Protein AF-A0A1Q3CVY0-F1 (afdb_monomer)

Sequence (142 aa):
MIKQQYHYKISYKKAWLEKQLAKADLYVDWDASYRLLPKWMAAFYVSHLASNFNTTFKNKELKTMVYSMAIATQQIQFDKLWEKIKGVEEVHVAEWLNNISHDRWTLLDDQRRRWEHMTKNMVEIFNSVLKGARGLPITALV

Foldseek 3Di:
DCCVPVVDDDDPVRVVVVVVVVVCVVPPPPVVVLVCVVVVVLVVLLVVVLVVCVVVPVDPVVSVLLSQLQADQDPVSNVVSLVVVVPDPPVCPNVVVVVQPPCSRHPNPVPCVVVVVVVVVVVVVVVVVVVVVPPDDPVVVD

pLDDT: mean 72.69, std 10.72, range [45.62, 89.0]

Secondary structure (DSSP, 8-state):
-HHHHSS----HHHHHHHHHHHHHHHH--HHHHHHHHHHHHHHHHHHHHHHHHHHH---HHHHHHHHHHHT--SHHHHHHHHHHHHTSS-THHHHHHHHS-GGGT-STT-TTHHHHHHHHHHHHHHHHHHHHHTTS-GGGG-

Solvent-accessible surface area (backbone atoms only — not comparable to full-atom values): 8307 Å² total; per-residue (Å²): 107,65,48,77,75,68,75,44,83,79,51,70,69,57,59,52,50,53,52,53,52,52,49,36,69,77,65,42,56,61,67,60,53,60,69,44,46,63,59,52,50,51,49,55,53,46,51,50,52,50,50,58,40,55,75,78,42,91,49,72,68,60,48,51,51,53,48,54,36,30,68,26,80,44,6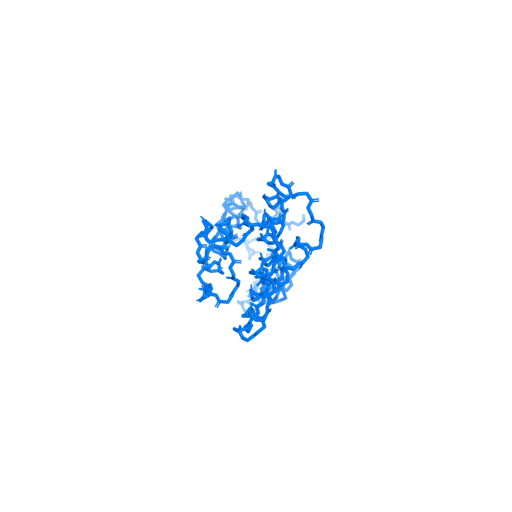9,73,62,29,52,58,48,48,54,53,52,67,70,42,86,62,76,57,56,58,56,52,53,67,71,42,56,66,68,75,57,29,61,61,67,31,86,60,50,66,56,54,54,50,53,47,53,50,52,49,52,53,49,53,56,48,58,68,52,71,79,57,62,81,81,75,79,114

Radius of gyration: 23.62 Å; Cα contacts (8 Å, |Δi|>4): 62; chains: 1; bounding box: 50×25×67 Å

Structure (mmCIF, N/CA/C/O backbone):
data_AF-A0A1Q3CVY0-F1
#
_entry.id   AF-A0A1Q3CVY0-F1
#
loop_
_atom_site.group_PDB
_atom_site.id
_atom_site.type_symbol
_atom_site.label_atom_id
_atom_site.label_alt_id
_atom_site.label_comp_id
_atom_site.label_asym_id
_atom_site.label_entity_id
_atom_site.label_seq_id
_atom_site.pdbx_PDB_ins_code
_atom_site.Cartn_x
_atom_site.Cartn_y
_atom_site.Cartn_z
_atom_site.occupancy
_atom_site.B_iso_or_equiv
_atom_site.auth_seq_id
_atom_site.auth_comp_id
_atom_site.auth_asym_id
_atom_site.auth_atom_id
_atom_site.pdbx_PDB_model_num
ATOM 1 N N . MET A 1 1 ? 22.379 -9.256 -43.518 1.00 57.41 1 MET A N 1
ATOM 2 C CA . MET A 1 1 ? 21.870 -7.940 -43.060 1.00 57.41 1 MET A CA 1
ATOM 3 C C . MET A 1 1 ? 22.986 -6.910 -42.866 1.00 57.41 1 MET A C 1
ATOM 5 O O . MET A 1 1 ? 23.320 -6.300 -43.864 1.00 57.41 1 MET A O 1
ATOM 9 N N . ILE A 1 2 ? 23.662 -6.744 -41.716 1.00 59.28 2 ILE A N 1
ATOM 10 C CA . ILE A 1 2 ? 24.610 -5.604 -41.530 1.00 59.28 2 ILE A CA 1
ATOM 11 C C . ILE A 1 2 ? 25.854 -5.663 -42.446 1.00 59.28 2 ILE A C 1
ATOM 13 O O . ILE A 1 2 ? 26.184 -4.683 -43.106 1.00 59.28 2 ILE A O 1
ATOM 17 N N . LYS A 1 3 ? 26.515 -6.826 -42.558 1.00 64.38 3 LYS A N 1
ATOM 18 C CA . LYS A 1 3 ? 27.725 -6.991 -43.395 1.00 64.38 3 LYS A CA 1
ATOM 19 C C . LYS A 1 3 ? 27.462 -6.812 -44.898 1.00 64.38 3 LYS A C 1
ATOM 21 O O . LYS A 1 3 ? 28.364 -6.431 -45.626 1.00 64.38 3 LYS A O 1
ATOM 26 N N . GLN A 1 4 ? 26.251 -7.114 -45.362 1.00 65.56 4 GLN A N 1
ATOM 27 C CA . GLN A 1 4 ? 25.876 -6.954 -46.773 1.00 65.56 4 GLN A CA 1
ATOM 28 C C . GLN A 1 4 ? 25.495 -5.512 -47.109 1.00 65.56 4 GLN A C 1
ATOM 30 O O . GLN A 1 4 ? 25.765 -5.076 -48.216 1.00 65.56 4 GLN A O 1
ATOM 35 N N . GLN A 1 5 ? 24.891 -4.788 -46.165 1.00 69.50 5 GLN A N 1
ATOM 36 C CA . GLN A 1 5 ? 24.376 -3.438 -46.393 1.00 69.50 5 GLN A CA 1
ATOM 37 C C . GLN A 1 5 ? 25.421 -2.344 -46.135 1.00 69.50 5 GLN A C 1
ATOM 39 O O . GLN A 1 5 ? 25.441 -1.343 -46.835 1.00 69.50 5 GLN A O 1
ATOM 44 N N . TYR A 1 6 ? 26.303 -2.541 -45.152 1.00 75.88 6 TYR A N 1
ATOM 45 C CA . TYR A 1 6 ? 27.305 -1.546 -44.746 1.00 75.88 6 TYR A CA 1
ATOM 46 C C . TYR A 1 6 ? 28.742 -2.009 -44.999 1.00 75.88 6 TYR A C 1
ATOM 48 O O . TYR A 1 6 ? 29.686 -1.361 -44.558 1.00 75.88 6 TYR A O 1
ATOM 56 N N . HIS A 1 7 ? 28.919 -3.178 -45.627 1.00 78.62 7 HIS A N 1
ATOM 57 C CA . HIS A 1 7 ? 30.223 -3.813 -45.873 1.00 78.62 7 HIS A CA 1
ATOM 58 C C . HIS A 1 7 ? 31.112 -3.959 -44.622 1.00 78.62 7 HIS A C 1
ATOM 60 O O . HIS A 1 7 ? 32.315 -4.189 -44.717 1.00 78.62 7 HIS A O 1
ATOM 66 N N . TYR A 1 8 ? 30.512 -3.899 -43.429 1.00 76.31 8 TYR A N 1
ATOM 67 C CA . TYR A 1 8 ? 31.207 -3.891 -42.147 1.00 76.31 8 TYR A CA 1
ATOM 68 C C . TYR A 1 8 ? 30.857 -5.134 -41.321 1.00 76.31 8 TYR A C 1
ATOM 70 O O . TYR A 1 8 ? 29.687 -5.492 -41.152 1.00 76.31 8 TYR A O 1
ATOM 78 N N . LYS A 1 9 ? 31.876 -5.829 -40.798 1.00 81.25 9 LYS A N 1
ATOM 79 C CA . LYS A 1 9 ? 31.704 -7.032 -39.966 1.00 81.25 9 LYS A CA 1
ATOM 80 C C . LYS A 1 9 ? 31.840 -6.659 -38.486 1.00 81.25 9 LYS A C 1
ATOM 82 O O . LYS A 1 9 ? 32.944 -6.607 -37.954 1.00 81.25 9 LYS A O 1
ATOM 87 N N . ILE A 1 10 ? 30.709 -6.426 -37.821 1.00 79.62 10 ILE A N 1
ATOM 88 C CA . ILE A 1 10 ? 30.656 -6.189 -36.370 1.00 79.62 10 ILE A CA 1
ATOM 89 C C . ILE A 1 10 ? 31.061 -7.460 -35.611 1.00 79.62 10 ILE A C 1
ATOM 91 O O . ILE A 1 10 ? 30.628 -8.564 -35.947 1.00 79.62 10 ILE A O 1
ATOM 95 N N . SER A 1 11 ? 31.882 -7.305 -34.568 1.00 89.00 11 SER A N 1
ATOM 96 C CA . SER A 1 11 ? 32.197 -8.403 -33.652 1.00 89.00 11 SER A CA 1
ATOM 97 C C . SER A 1 11 ? 31.009 -8.700 -32.736 1.00 89.00 11 SER A C 1
ATOM 99 O O . SER A 1 11 ? 30.290 -7.794 -32.315 1.00 89.00 11 SER A O 1
ATOM 101 N N . TYR A 1 12 ? 30.828 -9.971 -32.373 1.00 83.12 12 TYR A N 1
ATOM 102 C CA . TYR A 1 12 ? 29.746 -10.394 -31.479 1.00 83.12 12 TYR A CA 1
ATOM 103 C C . TYR A 1 12 ? 29.722 -9.592 -30.165 1.00 83.12 12 TYR A C 1
ATOM 105 O O . TYR A 1 12 ? 28.668 -9.133 -29.736 1.00 83.12 12 TYR A O 1
ATOM 113 N N . LYS A 1 13 ? 30.900 -9.337 -29.577 1.00 85.75 13 LYS A N 1
ATOM 114 C CA . LYS A 1 13 ? 31.045 -8.542 -28.349 1.00 85.75 13 LYS A CA 1
ATOM 115 C C . LYS A 1 13 ? 30.522 -7.109 -28.512 1.00 85.75 13 LYS A C 1
ATOM 117 O O . LYS A 1 13 ? 29.826 -6.632 -27.623 1.00 85.75 13 LYS A O 1
ATOM 122 N N . LYS A 1 14 ? 30.816 -6.444 -29.639 1.00 84.25 14 LYS A N 1
ATOM 123 C CA . LYS A 1 14 ? 30.297 -5.096 -29.930 1.00 84.25 14 LYS A CA 1
ATOM 124 C C . LYS A 1 14 ? 28.780 -5.111 -30.098 1.00 84.25 14 LYS A C 1
ATOM 126 O O . LYS A 1 14 ? 28.103 -4.344 -29.433 1.00 84.25 14 LYS A O 1
ATOM 131 N N . ALA A 1 15 ? 28.245 -6.030 -30.905 1.00 82.12 15 ALA A N 1
ATOM 132 C CA . ALA A 1 15 ? 26.796 -6.149 -31.092 1.00 82.12 15 ALA A CA 1
ATOM 133 C C . ALA A 1 15 ? 26.051 -6.406 -29.769 1.00 82.12 15 ALA A C 1
ATOM 135 O O . ALA A 1 15 ? 24.963 -5.880 -29.550 1.00 82.12 15 ALA A O 1
ATOM 136 N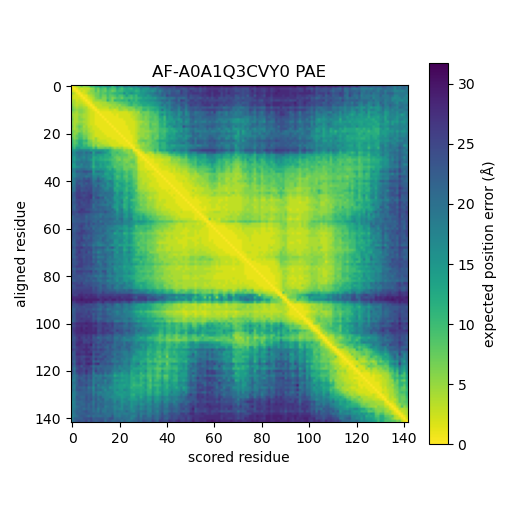 N . TRP A 1 16 ? 26.636 -7.212 -28.880 1.00 82.56 16 TRP A N 1
ATOM 137 C CA . TRP A 1 16 ? 26.053 -7.497 -27.574 1.00 82.56 16 TRP A CA 1
ATOM 138 C C . TRP A 1 16 ? 26.066 -6.274 -26.647 1.00 82.56 16 TRP A C 1
ATOM 140 O O . TRP A 1 16 ? 25.045 -5.998 -26.027 1.00 82.56 16 TRP A O 1
ATOM 150 N N . LEU A 1 17 ? 27.174 -5.526 -26.586 1.00 83.88 17 LEU A N 1
ATOM 151 C CA . LEU A 1 17 ? 27.291 -4.298 -25.785 1.00 83.88 17 LEU A CA 1
ATOM 152 C C . LEU A 1 17 ? 26.308 -3.217 -26.241 1.00 83.88 17 LEU A C 1
ATOM 154 O O . LEU A 1 17 ? 25.557 -2.702 -25.420 1.00 83.88 17 LEU A O 1
ATOM 158 N N . GLU A 1 18 ? 26.258 -2.942 -27.544 1.00 83.12 18 GLU A N 1
ATOM 159 C CA . GLU A 1 18 ? 25.331 -1.963 -28.131 1.00 83.12 18 GLU A CA 1
ATOM 160 C C . GLU A 1 18 ? 23.871 -2.318 -27.829 1.00 83.12 18 GLU A C 1
ATOM 162 O O . GLU A 1 18 ? 23.073 -1.464 -27.460 1.00 83.12 18 GLU A O 1
ATOM 167 N N . LYS A 1 19 ? 23.518 -3.609 -27.879 1.00 81.81 19 LYS A N 1
ATOM 168 C CA . LYS A 1 19 ? 22.187 -4.078 -27.475 1.00 81.81 19 LYS A CA 1
ATOM 169 C C . LYS A 1 19 ? 21.880 -3.780 -26.002 1.00 81.81 19 LYS A C 1
ATOM 171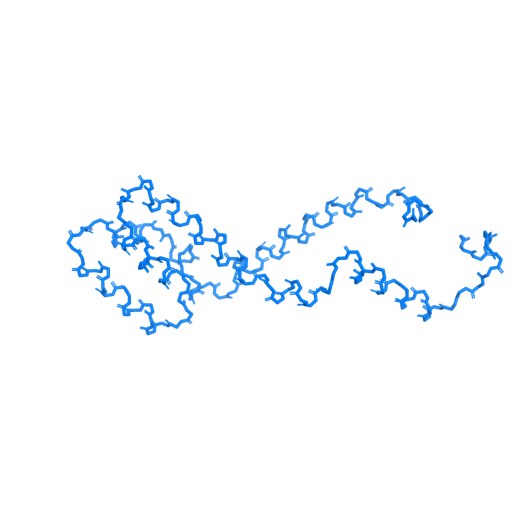 O O . LYS A 1 19 ? 20.728 -3.491 -25.690 1.00 81.81 19 LYS A O 1
ATOM 176 N N . GLN A 1 20 ? 22.851 -3.909 -25.094 1.00 77.62 20 GLN A N 1
ATOM 177 C CA . GLN A 1 20 ? 22.635 -3.578 -23.678 1.00 77.62 20 GLN A CA 1
ATOM 178 C C . GLN A 1 20 ? 22.505 -2.067 -23.472 1.00 77.62 20 GLN A C 1
ATOM 180 O O . GLN A 1 20 ? 21.622 -1.643 -22.734 1.00 77.62 20 GLN A O 1
ATOM 185 N N . LEU A 1 21 ? 23.320 -1.269 -24.167 1.00 78.06 21 LEU A N 1
ATOM 186 C CA . LEU A 1 21 ? 23.251 0.193 -24.125 1.00 78.06 21 LEU A CA 1
ATOM 187 C C . LEU A 1 21 ? 21.910 0.706 -24.653 1.00 78.06 21 LEU A C 1
ATOM 189 O O . LEU A 1 21 ? 21.225 1.430 -23.943 1.00 78.06 21 LEU A O 1
ATOM 193 N N . ALA A 1 22 ? 21.473 0.245 -25.827 1.00 77.00 22 ALA A N 1
ATOM 194 C CA . ALA A 1 22 ? 20.178 0.620 -26.395 1.00 77.00 22 ALA A CA 1
ATOM 195 C C . ALA A 1 22 ? 18.999 0.202 -25.498 1.00 77.00 22 ALA A C 1
ATOM 197 O O . ALA A 1 22 ? 18.010 0.918 -25.388 1.00 77.00 22 ALA A O 1
ATOM 198 N N . LYS A 1 23 ? 19.094 -0.949 -24.816 1.00 64.94 23 LYS A N 1
ATOM 199 C CA . LYS 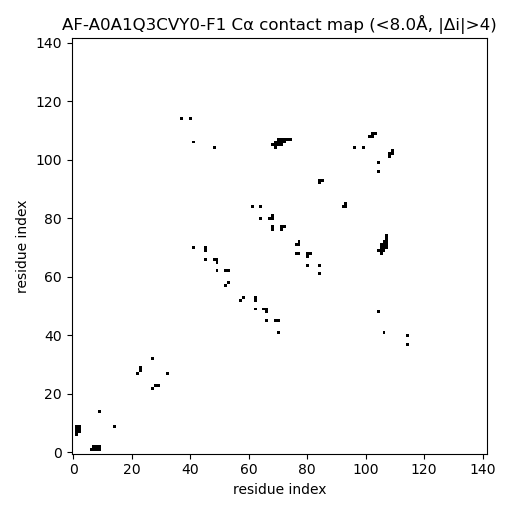A 1 23 ? 18.088 -1.358 -23.823 1.00 64.94 23 LYS A CA 1
ATOM 200 C C . LYS A 1 23 ? 18.051 -0.434 -22.606 1.00 64.94 23 LYS A C 1
ATOM 202 O O . LYS A 1 23 ? 16.960 -0.157 -22.121 1.00 64.94 23 LYS A O 1
ATOM 207 N N . ALA A 1 24 ? 19.212 -0.013 -22.109 1.00 69.19 24 ALA A N 1
ATOM 208 C CA . ALA A 1 24 ? 19.313 0.904 -20.977 1.00 69.19 24 ALA A CA 1
ATOM 209 C C . ALA A 1 24 ? 18.837 2.320 -21.340 1.00 69.19 24 ALA A C 1
ATOM 211 O O . ALA A 1 24 ? 18.213 2.974 -20.513 1.00 69.19 24 ALA A O 1
ATOM 212 N N . ASP A 1 25 ? 19.080 2.761 -22.575 1.00 72.94 25 ASP A N 1
ATOM 213 C CA . ASP A 1 25 ? 18.637 4.058 -23.095 1.00 72.94 25 ASP A CA 1
ATOM 214 C C . ASP A 1 25 ? 17.110 4.104 -23.293 1.00 72.94 25 ASP A C 1
ATOM 216 O O . ASP A 1 25 ? 16.436 5.002 -22.795 1.00 72.94 25 ASP A O 1
ATOM 220 N N . LEU A 1 26 ? 16.533 3.071 -23.922 1.00 65.69 26 LEU A N 1
ATOM 221 C CA . LEU A 1 26 ? 15.092 3.002 -24.203 1.00 65.69 26 LEU A CA 1
ATOM 222 C C . LEU A 1 26 ? 14.216 2.816 -22.960 1.00 65.69 26 LEU A C 1
ATOM 224 O O . LEU A 1 26 ? 13.089 3.307 -22.924 1.00 65.69 26 LEU A O 1
ATOM 228 N N . TYR A 1 27 ? 14.683 2.047 -21.975 1.00 61.19 27 TYR A N 1
ATOM 229 C CA . TYR A 1 27 ? 13.851 1.630 -20.842 1.00 61.19 27 TYR A CA 1
ATOM 230 C C . TYR A 1 27 ? 14.303 2.197 -19.497 1.00 61.19 27 TYR A C 1
ATOM 232 O O . TYR A 1 27 ? 13.699 1.855 -18.479 1.00 61.19 27 TYR A O 1
ATOM 240 N N . VAL A 1 28 ? 15.326 3.064 -19.491 1.00 66.19 28 VAL A N 1
ATOM 241 C CA . VAL A 1 28 ? 16.060 3.476 -18.283 1.00 66.19 28 VAL A CA 1
ATOM 242 C C . VAL A 1 28 ? 16.662 2.237 -17.584 1.00 66.19 28 VAL A C 1
ATOM 244 O O . VAL A 1 28 ? 16.407 1.089 -17.960 1.00 66.19 28 VAL A O 1
ATOM 247 N N . ASP A 1 29 ? 17.539 2.429 -16.596 1.00 70.38 29 ASP A N 1
ATOM 248 C CA . ASP A 1 29 ? 18.120 1.327 -15.826 1.00 70.38 29 ASP A CA 1
ATOM 249 C C . ASP A 1 29 ? 17.020 0.387 -15.288 1.00 70.38 29 ASP A C 1
ATOM 251 O O . ASP A 1 29 ? 16.198 0.748 -14.437 1.00 70.38 29 ASP A O 1
ATOM 255 N N . TRP A 1 30 ? 17.000 -0.840 -15.810 1.00 64.69 30 TRP A N 1
ATOM 256 C CA . TRP A 1 30 ? 16.041 -1.875 -15.430 1.00 64.69 30 TRP A CA 1
ATOM 257 C C . TRP A 1 30 ? 16.141 -2.201 -13.936 1.00 64.69 30 TRP A C 1
ATOM 259 O O . TRP A 1 30 ? 15.122 -2.466 -13.295 1.00 64.69 30 TRP A O 1
ATOM 269 N N . ASP A 1 31 ? 17.345 -2.118 -13.364 1.00 66.00 31 ASP A N 1
ATOM 270 C CA . ASP A 1 31 ? 17.569 -2.333 -11.936 1.00 66.00 31 ASP A CA 1
ATOM 27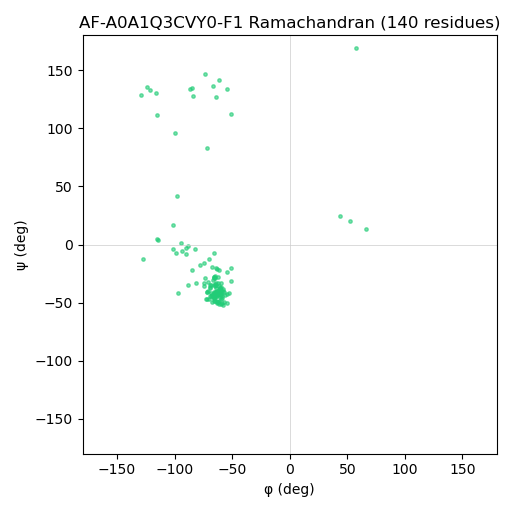1 C C . ASP A 1 31 ? 16.939 -1.206 -11.102 1.00 66.00 31 ASP A C 1
ATOM 273 O O . ASP A 1 31 ? 16.269 -1.452 -10.099 1.00 66.00 31 ASP A O 1
ATOM 277 N N . ALA A 1 32 ? 17.057 0.053 -11.534 1.00 66.38 32 ALA A N 1
ATOM 278 C CA . ALA A 1 32 ? 16.341 1.177 -10.922 1.00 66.38 32 ALA A CA 1
ATOM 279 C C . ALA A 1 32 ? 14.812 1.015 -11.006 1.00 66.38 32 ALA A C 1
ATOM 281 O O . ALA A 1 32 ? 14.115 1.227 -10.012 1.00 66.38 32 ALA A O 1
ATOM 282 N N . SER A 1 33 ? 14.288 0.577 -12.152 1.00 65.69 33 SER A N 1
ATOM 283 C CA . SER A 1 33 ? 12.847 0.349 -12.334 1.00 65.69 33 SER A CA 1
ATOM 284 C C . SER A 1 33 ? 12.312 -0.754 -11.411 1.00 65.69 33 SER A C 1
ATOM 286 O O . SER A 1 33 ? 11.291 -0.563 -10.745 1.00 65.69 33 SER A O 1
ATOM 288 N N . TYR A 1 34 ? 13.032 -1.874 -11.281 1.00 62.59 34 TYR A N 1
ATOM 289 C CA . TYR A 1 34 ? 12.679 -2.941 -10.338 1.00 62.59 34 TYR A CA 1
ATOM 290 C C . TYR A 1 34 ? 12.745 -2.497 -8.877 1.00 62.59 34 TYR A C 1
ATOM 292 O O . TYR A 1 34 ? 11.886 -2.880 -8.080 1.00 62.59 34 TYR A O 1
ATOM 300 N N . ARG A 1 35 ? 13.719 -1.652 -8.525 1.00 68.81 35 ARG A N 1
ATOM 301 C CA . ARG A 1 35 ? 13.845 -1.083 -7.174 1.00 68.81 35 ARG A CA 1
ATOM 302 C C . ARG A 1 35 ? 12.687 -0.154 -6.807 1.00 68.81 35 ARG A C 1
ATOM 304 O O . ARG A 1 35 ? 12.348 -0.052 -5.630 1.00 68.81 35 ARG A O 1
ATOM 311 N N . LEU A 1 36 ? 12.059 0.504 -7.783 1.00 69.38 36 LEU A N 1
ATOM 312 C CA . LEU A 1 36 ? 10.924 1.408 -7.556 1.00 69.38 36 LEU A CA 1
ATOM 313 C C . LEU A 1 36 ? 9.571 0.698 -7.501 1.00 69.38 36 LEU A C 1
ATOM 315 O O . LEU A 1 36 ? 8.628 1.219 -6.901 1.00 69.38 36 LEU A O 1
ATOM 319 N N . LEU A 1 37 ? 9.471 -0.499 -8.073 1.00 68.12 37 LEU A N 1
ATOM 320 C CA . LEU A 1 37 ? 8.240 -1.281 -8.120 1.00 68.12 37 LEU A CA 1
ATOM 321 C C . LEU A 1 37 ? 7.528 -1.471 -6.752 1.00 68.12 37 LEU A C 1
ATOM 323 O O . LEU A 1 37 ? 6.296 -1.443 -6.762 1.00 68.12 37 LEU A O 1
ATOM 327 N N . PRO A 1 38 ? 8.187 -1.540 -5.563 1.00 69.12 38 PRO A N 1
ATOM 328 C CA . PRO A 1 38 ? 7.457 -1.727 -4.306 1.00 69.12 38 PRO A CA 1
ATOM 329 C C . PRO A 1 38 ? 6.737 -0.484 -3.868 1.00 69.12 38 PRO A C 1
ATOM 331 O O . PRO A 1 38 ? 5.644 -0.548 -3.311 1.00 69.12 38 PRO A O 1
ATOM 334 N N . LYS A 1 39 ? 7.338 0.657 -4.174 1.00 72.75 39 LYS A N 1
ATOM 335 C CA . LYS A 1 39 ? 6.755 1.951 -3.901 1.00 72.75 39 LYS A CA 1
ATOM 336 C C . LYS A 1 39 ? 5.503 2.159 -4.751 1.00 72.75 39 LYS A C 1
ATOM 338 O O . LYS A 1 39 ? 4.486 2.594 -4.221 1.00 72.75 39 LYS A O 1
ATOM 343 N N . TRP A 1 40 ? 5.557 1.802 -6.035 1.00 70.88 40 TRP A N 1
ATOM 344 C CA . TRP A 1 40 ? 4.403 1.884 -6.935 1.00 70.88 40 TRP A CA 1
ATOM 345 C C . TRP A 1 40 ? 3.283 0.922 -6.534 1.00 70.88 40 TRP A C 1
ATOM 347 O O . TRP A 1 40 ? 2.124 1.328 -6.497 1.00 70.88 40 TRP A O 1
ATOM 357 N N . MET A 1 41 ? 3.630 -0.311 -6.158 1.00 69.94 41 MET A N 1
ATOM 358 C CA . MET A 1 41 ? 2.687 -1.307 -5.639 1.00 69.94 41 MET A CA 1
ATOM 359 C C . MET A 1 41 ? 1.945 -0.818 -4.403 1.00 69.94 41 MET A C 1
ATOM 361 O O . MET A 1 41 ? 0.714 -0.842 -4.360 1.00 69.94 41 MET A O 1
ATOM 365 N N . ALA A 1 42 ? 2.701 -0.350 -3.409 1.00 71.50 42 ALA A N 1
ATOM 366 C CA . ALA A 1 42 ? 2.139 0.195 -2.186 1.00 71.50 42 ALA A CA 1
ATOM 367 C C . ALA A 1 42 ? 1.230 1.388 -2.503 1.00 71.50 42 ALA A C 1
ATOM 369 O O . ALA A 1 42 ? 0.098 1.428 -2.036 1.00 71.50 42 ALA A O 1
ATOM 370 N N . ALA A 1 43 ? 1.676 2.315 -3.355 1.00 77.06 43 ALA A N 1
ATOM 371 C CA . ALA A 1 43 ? 0.879 3.474 -3.743 1.00 77.06 43 ALA A CA 1
ATOM 372 C C . ALA A 1 43 ? -0.440 3.075 -4.423 1.00 77.06 43 ALA A C 1
ATOM 374 O O . ALA A 1 43 ? -1.496 3.515 -3.983 1.00 77.06 43 ALA A O 1
ATOM 375 N N . PHE A 1 44 ? -0.401 2.208 -5.439 1.00 73.38 44 PHE A N 1
ATOM 376 C CA . PHE A 1 44 ? -1.594 1.749 -6.155 1.00 73.38 44 PHE A CA 1
ATOM 377 C C . PHE A 1 44 ? -2.594 1.070 -5.216 1.00 73.38 44 PHE A C 1
ATOM 379 O O . PHE A 1 44 ? -3.771 1.433 -5.176 1.00 73.38 44 PHE A O 1
ATOM 386 N N . TYR A 1 45 ? -2.112 0.116 -4.418 1.00 73.62 45 TYR A N 1
ATOM 387 C CA . TYR A 1 45 ? -2.948 -0.630 -3.490 1.00 73.62 45 TYR A CA 1
ATOM 388 C C . TYR A 1 45 ? -3.620 0.296 -2.469 1.00 73.62 45 TYR A C 1
ATOM 390 O O . TYR A 1 45 ? -4.833 0.253 -2.253 1.00 73.62 45 TYR A O 1
ATOM 398 N N . VAL A 1 46 ? -2.831 1.190 -1.884 1.00 77.62 46 VAL A N 1
ATOM 399 C CA . VAL A 1 46 ? -3.312 2.104 -0.860 1.00 77.62 46 VAL A CA 1
ATOM 400 C C . VAL A 1 46 ? -4.235 3.170 -1.449 1.00 77.62 46 VAL A C 1
ATOM 402 O O . VAL A 1 46 ? -5.196 3.561 -0.793 1.00 77.62 46 VAL A O 1
ATOM 405 N N . SER A 1 47 ? -4.022 3.602 -2.695 1.00 81.12 47 SER A N 1
ATOM 406 C CA . SER A 1 47 ? -4.964 4.464 -3.416 1.00 81.12 47 SER A CA 1
ATOM 407 C C . SER A 1 47 ? -6.327 3.792 -3.590 1.00 81.12 47 SER A C 1
ATOM 409 O O . SER A 1 47 ? -7.348 4.435 -3.341 1.00 81.12 47 SER A O 1
ATOM 411 N N . HIS A 1 48 ? -6.359 2.505 -3.948 1.00 80.94 48 HIS A N 1
ATOM 412 C CA . HIS A 1 48 ? -7.605 1.740 -4.044 1.00 80.94 48 HIS A CA 1
ATOM 413 C C . HIS A 1 48 ? -8.292 1.577 -2.685 1.00 80.94 48 HIS A C 1
ATOM 415 O O . HIS A 1 48 ? -9.484 1.864 -2.566 1.00 80.94 48 HIS A O 1
ATOM 421 N N . LEU A 1 49 ? -7.546 1.194 -1.645 1.00 83.12 49 LEU A N 1
ATOM 422 C CA . LEU A 1 49 ? -8.084 1.060 -0.291 1.00 83.12 49 LEU A CA 1
ATOM 423 C C . LEU A 1 49 ? -8.632 2.394 0.233 1.00 83.12 49 LEU A C 1
ATOM 425 O O . LEU A 1 49 ? -9.740 2.444 0.752 1.00 83.12 49 LEU A O 1
ATOM 429 N N . ALA A 1 50 ? -7.896 3.489 0.040 1.00 82.75 50 ALA A N 1
ATOM 430 C CA . ALA A 1 50 ? -8.316 4.832 0.427 1.00 82.75 50 ALA A CA 1
ATOM 431 C C . ALA A 1 50 ? -9.555 5.320 -0.338 1.00 82.75 50 ALA A C 1
ATOM 433 O O . ALA A 1 50 ? -10.359 6.068 0.220 1.00 82.75 50 ALA A O 1
ATOM 434 N N . SER A 1 51 ? -9.697 4.939 -1.610 1.00 85.00 51 SER A N 1
ATOM 435 C CA . SER A 1 51 ? -10.877 5.258 -2.416 1.00 85.00 51 SER A CA 1
ATOM 436 C C . SER A 1 51 ? -12.109 4.522 -1.886 1.00 85.00 51 SER A C 1
ATOM 438 O O . SER A 1 51 ? -13.109 5.170 -1.586 1.00 85.00 51 SER A O 1
ATOM 440 N N . ASN A 1 52 ? -11.998 3.212 -1.651 1.00 84.44 52 ASN A N 1
ATOM 441 C CA . ASN A 1 52 ? -13.070 2.390 -1.078 1.00 84.44 52 ASN A CA 1
ATOM 442 C C . ASN A 1 52 ? -13.411 2.785 0.368 1.00 84.44 52 ASN A C 1
ATOM 444 O O . ASN A 1 52 ? -14.564 2.721 0.792 1.00 84.44 52 ASN A O 1
ATOM 448 N N . PHE A 1 53 ? -12.410 3.213 1.138 1.00 85.81 53 PHE A N 1
ATOM 449 C CA . PHE A 1 53 ? -12.638 3.755 2.469 1.00 85.81 53 PHE A CA 1
ATOM 450 C C . PHE A 1 53 ? -13.477 5.027 2.370 1.00 85.81 53 PHE A C 1
ATOM 452 O O . PHE A 1 53 ? -14.506 5.112 3.016 1.00 85.81 53 PHE A O 1
ATOM 459 N N . ASN A 1 54 ? -13.107 5.970 1.497 1.00 85.75 54 ASN A N 1
ATOM 460 C CA . ASN A 1 54 ? -13.824 7.237 1.325 1.00 85.75 54 ASN A CA 1
ATOM 461 C C . ASN A 1 54 ? -15.277 7.085 0.835 1.00 85.75 54 ASN A C 1
ATOM 463 O O . ASN A 1 54 ? -16.096 7.968 1.099 1.00 85.75 54 ASN A O 1
ATOM 467 N N . THR A 1 55 ? -15.602 6.023 0.090 1.00 85.81 55 THR A N 1
ATOM 468 C CA . THR A 1 55 ? -16.990 5.754 -0.326 1.00 85.81 55 THR A CA 1
ATOM 469 C C . THR A 1 55 ? -17.852 5.254 0.829 1.00 85.81 55 THR A C 1
ATOM 471 O O . THR A 1 55 ? -19.054 5.510 0.831 1.00 85.81 55 THR A O 1
ATOM 474 N N . THR A 1 56 ? -17.248 4.581 1.809 1.00 84.12 56 THR A N 1
ATOM 475 C CA . THR A 1 56 ? -17.950 3.961 2.944 1.00 84.12 56 THR A CA 1
ATOM 476 C C . THR A 1 56 ? -17.935 4.863 4.182 1.00 84.12 56 THR A C 1
ATOM 478 O O . THR A 1 56 ? -18.951 5.047 4.844 1.00 84.12 56 THR A O 1
ATOM 481 N N . PHE A 1 57 ? -16.792 5.487 4.455 1.00 83.25 57 PHE A N 1
ATOM 482 C CA . PHE A 1 57 ? -16.497 6.294 5.630 1.00 83.25 57 PHE A CA 1
ATOM 483 C C . PHE A 1 57 ? -15.928 7.649 5.195 1.00 83.25 57 PHE A C 1
ATOM 485 O O . PHE A 1 57 ? -14.959 7.733 4.440 1.00 83.25 57 PHE A O 1
ATOM 492 N N . LYS A 1 58 ? -16.491 8.748 5.699 1.00 83.56 58 LYS A N 1
ATOM 493 C CA . LYS A 1 58 ? -16.038 10.116 5.380 1.00 83.56 58 LYS A CA 1
ATOM 494 C C . LYS A 1 58 ? -15.113 10.682 6.463 1.00 83.56 58 LYS A C 1
ATOM 496 O O . LYS A 1 58 ? -15.223 11.848 6.829 1.00 83.56 58 LYS A O 1
ATOM 501 N N . ASN A 1 59 ? -14.193 9.857 6.969 1.00 86.62 59 ASN A N 1
ATOM 502 C CA . ASN A 1 59 ? -13.307 10.209 8.079 1.00 86.62 59 ASN A CA 1
ATOM 503 C C . ASN A 1 59 ? -11.826 10.262 7.647 1.00 86.62 59 ASN A C 1
ATOM 505 O O . ASN A 1 59 ? -11.198 9.251 7.332 1.00 86.62 59 ASN A O 1
ATOM 509 N N . LYS A 1 60 ? -11.243 11.468 7.634 1.00 86.38 60 LYS A N 1
ATOM 510 C CA . LYS A 1 60 ? -9.861 11.700 7.173 1.00 86.38 60 LYS A CA 1
ATOM 511 C C . LYS A 1 60 ? -8.807 11.093 8.107 1.00 86.38 60 LYS A C 1
ATOM 513 O O . LYS A 1 60 ? -7.755 10.650 7.637 1.00 86.38 60 LYS A O 1
ATOM 518 N N . GLU A 1 61 ? -9.066 11.090 9.408 1.00 85.62 61 GLU A N 1
ATOM 519 C CA . GLU A 1 61 ? -8.120 10.594 10.406 1.00 85.62 61 GLU A CA 1
ATOM 520 C C . GLU A 1 61 ? -8.028 9.068 10.345 1.00 85.62 61 GLU A C 1
ATOM 522 O O . GLU A 1 61 ? -6.936 8.513 10.203 1.00 85.62 61 GLU A O 1
ATOM 527 N N . LEU A 1 62 ? -9.179 8.394 10.291 1.00 85.38 62 LEU A N 1
ATOM 528 C CA . LEU A 1 62 ? -9.245 6.941 10.131 1.00 85.38 62 LEU A CA 1
ATOM 529 C C . LEU A 1 62 ? -8.665 6.475 8.803 1.00 85.38 62 LEU A C 1
ATOM 531 O O . LEU A 1 62 ? -7.889 5.523 8.781 1.00 85.38 62 LEU A O 1
ATOM 535 N N . LYS A 1 63 ? -8.916 7.204 7.712 1.00 86.56 63 LYS A N 1
ATOM 536 C CA . LYS A 1 63 ? -8.240 6.950 6.435 1.00 86.56 63 LYS A CA 1
ATOM 537 C C . LYS A 1 63 ? -6.717 6.965 6.583 1.00 86.56 63 LYS A C 1
ATOM 539 O O . LYS A 1 63 ? -6.037 6.131 5.992 1.00 86.56 63 LYS A O 1
ATOM 544 N N . THR A 1 64 ? -6.176 7.914 7.343 1.00 87.44 64 THR A N 1
ATOM 545 C CA . THR A 1 64 ? -4.725 8.037 7.555 1.00 87.44 64 THR A CA 1
ATOM 546 C C . THR A 1 64 ? -4.182 6.877 8.394 1.00 87.44 64 THR A C 1
ATOM 548 O O . THR A 1 64 ? -3.101 6.354 8.107 1.00 87.44 64 THR A O 1
ATOM 551 N N . MET A 1 65 ? -4.943 6.417 9.390 1.00 86.88 65 MET A N 1
ATOM 552 C CA . MET A 1 65 ? -4.598 5.225 10.171 1.00 86.88 65 MET A CA 1
ATOM 553 C C . MET A 1 65 ? -4.624 3.954 9.315 1.00 86.88 65 MET A C 1
ATOM 555 O O . MET A 1 65 ? -3.634 3.226 9.295 1.00 86.88 65 MET A O 1
ATOM 559 N N . VAL A 1 66 ? -5.688 3.736 8.535 1.00 84.88 66 VAL A N 1
ATOM 560 C CA . VAL A 1 66 ? -5.822 2.600 7.604 1.00 84.88 66 VAL A CA 1
ATOM 561 C C . VAL A 1 66 ? -4.712 2.612 6.551 1.00 84.88 66 VAL A C 1
ATOM 563 O O . VAL A 1 66 ? -4.100 1.578 6.293 1.00 84.88 66 VAL A O 1
ATOM 566 N N . TYR A 1 67 ? -4.389 3.786 5.998 1.00 84.50 67 TYR A N 1
ATOM 567 C CA . TYR A 1 67 ? -3.251 3.983 5.094 1.00 84.50 67 TYR A CA 1
ATOM 568 C C . TYR A 1 67 ? -1.949 3.485 5.731 1.00 84.50 67 TYR A C 1
ATOM 570 O O . TYR A 1 67 ? -1.221 2.702 5.124 1.00 84.50 67 TYR A O 1
ATOM 578 N N . SER A 1 68 ? -1.674 3.920 6.963 1.00 84.56 68 SER A N 1
ATOM 579 C CA . SER A 1 68 ? -0.444 3.580 7.689 1.00 84.56 68 SER A CA 1
ATOM 580 C C . SER A 1 68 ? -0.365 2.087 8.010 1.00 84.56 68 SER A C 1
ATOM 582 O O . SER A 1 68 ? 0.711 1.498 7.964 1.00 84.56 68 SER A O 1
ATOM 584 N N . MET A 1 69 ? -1.512 1.466 8.280 1.00 85.75 69 MET A N 1
ATOM 585 C CA . MET A 1 69 ? -1.633 0.033 8.537 1.00 85.75 69 MET A CA 1
ATOM 586 C C . MET A 1 69 ? -1.377 -0.798 7.279 1.00 85.75 69 MET A C 1
ATOM 588 O O . MET A 1 69 ? -0.632 -1.773 7.326 1.00 85.75 69 MET A O 1
ATOM 592 N N . ALA A 1 70 ? -1.940 -0.388 6.140 1.00 81.25 70 ALA A N 1
ATOM 593 C CA . ALA A 1 70 ? -1.789 -1.088 4.866 1.00 81.25 70 ALA A CA 1
ATOM 594 C C . ALA A 1 70 ? -0.329 -1.129 4.382 1.00 81.25 70 ALA A C 1
ATOM 596 O O . ALA A 1 70 ? 0.091 -2.117 3.773 1.00 81.25 70 ALA A O 1
ATOM 597 N N . ILE A 1 71 ? 0.450 -0.081 4.679 1.00 78.62 71 ILE A N 1
ATOM 598 C CA . ILE A 1 71 ? 1.882 -0.010 4.347 1.00 78.62 71 ILE A CA 1
ATOM 599 C C . ILE A 1 71 ? 2.809 -0.566 5.433 1.00 78.62 71 ILE A C 1
ATOM 601 O O . ILE A 1 71 ? 4.026 -0.573 5.236 1.00 78.62 71 ILE A O 1
ATOM 605 N N . ALA A 1 72 ? 2.277 -0.994 6.580 1.00 82.12 72 ALA A N 1
ATOM 606 C CA . ALA A 1 72 ? 3.097 -1.479 7.679 1.00 82.12 72 ALA A CA 1
ATOM 607 C C . ALA A 1 72 ? 3.848 -2.752 7.261 1.00 82.12 72 ALA A C 1
ATOM 609 O O . ALA A 1 72 ? 3.258 -3.728 6.803 1.00 82.12 72 ALA A O 1
ATOM 610 N N . THR A 1 73 ? 5.169 -2.739 7.437 1.00 74.62 73 THR A N 1
ATOM 611 C CA . THR A 1 73 ? 6.056 -3.871 7.118 1.00 74.62 73 THR A CA 1
ATOM 612 C C . THR A 1 73 ? 6.418 -4.707 8.343 1.00 74.62 73 THR A C 1
ATOM 614 O O . THR A 1 73 ? 7.048 -5.752 8.212 1.00 74.62 73 THR A O 1
ATOM 617 N N . GLN A 1 74 ? 6.036 -4.254 9.540 1.00 77.69 74 GLN A N 1
ATOM 618 C CA . GLN A 1 74 ? 6.310 -4.925 10.808 1.00 77.69 74 GLN A CA 1
ATOM 619 C C . GLN A 1 74 ? 5.005 -5.239 11.537 1.00 77.69 74 GLN A C 1
ATOM 621 O O . GLN A 1 74 ? 4.181 -4.343 11.733 1.00 77.69 74 GLN A O 1
ATOM 626 N N . GLN A 1 75 ? 4.874 -6.475 12.027 1.00 76.50 75 GLN A N 1
ATOM 627 C CA . GLN A 1 75 ? 3.695 -6.941 12.766 1.00 76.50 75 GLN A CA 1
ATOM 628 C C . GLN A 1 75 ? 3.409 -6.062 13.986 1.00 76.50 75 GLN A C 1
ATOM 630 O O . GLN A 1 75 ? 2.296 -5.596 14.164 1.00 76.50 75 GLN A O 1
ATOM 635 N N . ILE A 1 76 ? 4.441 -5.698 14.750 1.00 81.88 76 ILE A N 1
ATOM 636 C CA . ILE A 1 76 ? 4.293 -4.844 15.939 1.00 81.88 76 ILE A C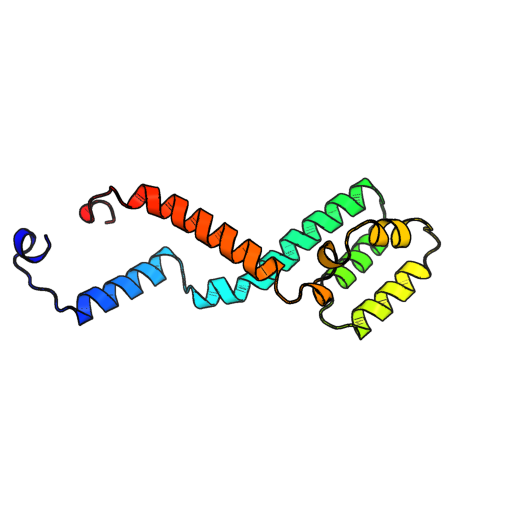A 1
ATOM 637 C C . ILE A 1 76 ? 3.701 -3.466 15.593 1.00 81.88 76 ILE A C 1
ATOM 639 O O . ILE A 1 76 ? 2.936 -2.9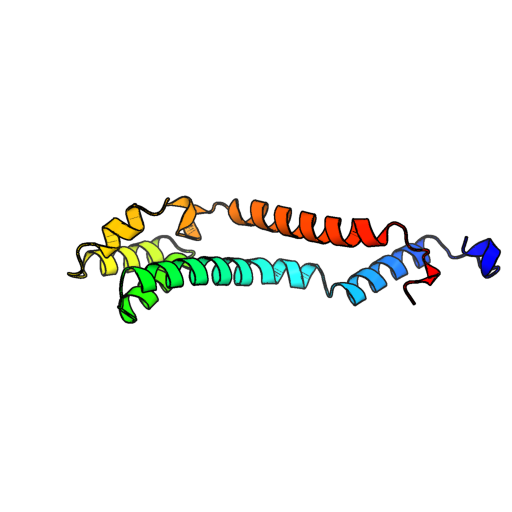02 16.373 1.00 81.88 76 ILE A O 1
ATOM 643 N N . GLN A 1 77 ? 4.074 -2.883 14.448 1.00 82.81 77 GLN A N 1
ATOM 644 C CA . GLN A 1 77 ? 3.529 -1.588 14.021 1.00 82.81 77 GLN A CA 1
ATOM 645 C C . GLN A 1 77 ? 2.074 -1.727 13.581 1.00 82.81 77 GLN A C 1
ATOM 647 O O . GLN A 1 77 ? 1.245 -0.881 13.914 1.00 82.81 77 GLN A O 1
ATOM 652 N N . PHE A 1 78 ? 1.784 -2.809 12.867 1.00 84.00 78 PHE A N 1
ATOM 653 C CA . PHE A 1 78 ? 0.446 -3.157 12.436 1.00 84.00 78 PHE A CA 1
ATOM 654 C C . PHE A 1 78 ? -0.494 -3.382 13.629 1.00 84.00 78 PHE A C 1
ATOM 656 O O . PHE A 1 78 ? -1.521 -2.715 13.715 1.00 84.00 78 PHE A O 1
ATOM 663 N N . ASP A 1 79 ? -0.104 -4.212 14.597 1.00 83.75 79 ASP A N 1
ATOM 664 C CA . ASP A 1 79 ? -0.909 -4.534 15.780 1.00 83.75 79 ASP A CA 1
ATOM 665 C C . ASP A 1 79 ? -1.229 -3.273 16.591 1.00 83.75 79 ASP A C 1
ATOM 667 O O . ASP A 1 79 ? -2.371 -3.043 16.980 1.00 83.75 79 ASP A O 1
ATOM 671 N N . LYS A 1 80 ? -0.243 -2.383 16.777 1.00 88.44 80 LYS A N 1
ATOM 672 C CA . LYS A 1 80 ? -0.450 -1.098 17.467 1.00 88.44 80 LYS A CA 1
ATOM 673 C C . LYS A 1 80 ? -1.496 -0.219 16.784 1.00 88.44 80 LYS A C 1
ATOM 675 O O . LYS A 1 80 ? -2.248 0.474 17.466 1.00 88.44 80 LYS A O 1
ATOM 680 N N . LEU A 1 81 ? -1.505 -0.182 15.455 1.00 86.88 81 LEU A N 1
ATOM 681 C CA . LEU A 1 81 ? -2.489 0.575 14.682 1.00 86.88 81 LEU A CA 1
ATOM 682 C C . LEU A 1 81 ? -3.858 -0.122 14.695 1.00 86.88 81 LEU A C 1
ATOM 684 O O . LEU A 1 81 ? -4.878 0.556 14.790 1.00 86.88 81 LEU A O 1
ATOM 688 N N . TRP A 1 82 ? -3.878 -1.455 14.683 1.00 84.75 82 TRP A N 1
ATOM 689 C CA . TRP A 1 82 ? -5.098 -2.254 14.768 1.00 84.75 82 TRP A CA 1
ATOM 690 C C . TRP A 1 82 ? -5.818 -2.069 16.103 1.00 84.75 82 TRP A C 1
ATOM 692 O O . TRP A 1 82 ? -7.026 -1.838 16.117 1.00 84.75 82 TRP A O 1
ATOM 702 N N . GLU A 1 83 ? -5.089 -2.075 17.223 1.00 86.00 83 GLU A N 1
ATOM 703 C CA . GLU A 1 83 ? -5.670 -1.780 18.541 1.00 86.00 83 GLU A CA 1
ATOM 704 C C . GLU A 1 83 ? -6.273 -0.374 18.600 1.00 86.00 83 GLU A C 1
ATOM 706 O O . GLU A 1 83 ? -7.347 -0.186 19.166 1.00 86.00 83 GLU A O 1
ATOM 711 N N . LYS A 1 84 ? -5.631 0.613 17.959 1.00 86.31 84 LYS A N 1
ATOM 712 C CA . LYS A 1 84 ? -6.195 1.965 17.862 1.00 86.31 84 LYS A CA 1
ATOM 713 C C . LYS A 1 84 ? -7.500 1.978 17.078 1.00 86.31 84 LYS A C 1
ATOM 715 O O . LYS A 1 84 ? -8.445 2.599 17.538 1.00 86.31 84 LYS A O 1
ATOM 720 N N . ILE A 1 85 ? -7.572 1.286 15.939 1.00 84.25 85 ILE A N 1
ATOM 721 C CA . ILE A 1 85 ? -8.803 1.206 15.136 1.00 84.25 85 ILE A CA 1
ATOM 722 C C . ILE A 1 85 ? -9.923 0.494 15.901 1.00 84.25 85 ILE A C 1
ATOM 724 O O . ILE A 1 85 ? -11.057 0.958 15.866 1.00 84.25 85 ILE A O 1
ATOM 728 N N . LYS A 1 86 ? -9.616 -0.582 16.633 1.00 81.75 86 LYS A N 1
ATOM 729 C CA . LYS A 1 86 ? -10.599 -1.281 17.479 1.00 81.75 86 LYS A CA 1
ATOM 730 C C . LYS A 1 86 ? -11.112 -0.433 18.645 1.00 81.75 86 LYS A C 1
ATOM 732 O O . LYS A 1 86 ? -12.216 -0.670 19.117 1.00 81.75 86 LYS A O 1
ATOM 737 N N . GLY A 1 87 ? -10.314 0.525 19.116 1.00 78.94 87 GLY A N 1
ATOM 738 C CA . GLY A 1 87 ? -10.694 1.449 20.185 1.00 78.94 87 GLY A CA 1
ATOM 739 C C . GLY A 1 87 ? -11.534 2.646 19.730 1.00 78.94 87 GLY A C 1
ATOM 740 O O . GLY A 1 87 ? -11.932 3.446 20.572 1.00 78.94 87 GLY A O 1
ATOM 741 N N . VAL A 1 88 ? -11.783 2.808 18.427 1.00 79.81 88 VAL A N 1
ATOM 742 C CA . VAL A 1 88 ? -12.606 3.902 17.896 1.00 79.81 88 VAL A CA 1
ATOM 743 C C . VAL A 1 88 ? -14.079 3.482 17.905 1.00 79.81 88 VAL A C 1
ATOM 745 O O . VAL A 1 88 ? -14.417 2.396 17.449 1.00 79.81 88 VAL A O 1
ATOM 748 N N . GLU A 1 89 ? -14.967 4.360 18.385 1.00 64.69 89 GLU A N 1
ATOM 749 C CA . GLU A 1 89 ? -16.419 4.112 18.494 1.00 64.69 89 GLU A CA 1
ATOM 750 C C . GLU A 1 89 ? -17.149 3.943 17.143 1.00 64.69 89 GLU A C 1
ATOM 752 O O . GLU A 1 89 ? -18.320 3.572 17.124 1.00 64.69 89 GLU A O 1
ATOM 757 N N . GLU A 1 90 ? -16.493 4.167 15.995 1.00 66.00 90 GLU A N 1
ATOM 758 C CA . GLU A 1 90 ? -17.043 3.805 14.679 1.00 66.00 90 GLU A CA 1
ATOM 759 C C . GLU A 1 90 ? -17.020 2.274 14.499 1.00 66.00 90 GLU A C 1
ATOM 761 O O . GLU A 1 90 ? -16.126 1.702 13.870 1.00 66.00 90 GLU A O 1
ATOM 766 N N . VAL A 1 91 ? -18.053 1.622 15.044 1.00 61.44 91 VAL A N 1
ATOM 767 C CA . VAL A 1 91 ? -18.229 0.161 15.177 1.00 61.44 91 VAL A CA 1
ATOM 768 C C . VAL A 1 91 ? -18.019 -0.635 13.876 1.00 61.44 91 VAL A C 1
ATOM 770 O O . VAL A 1 91 ? -17.691 -1.814 13.929 1.00 61.44 91 VAL A O 1
ATOM 773 N N . HIS A 1 92 ? -18.103 -0.020 12.697 1.00 74.88 92 HIS A N 1
ATOM 774 C CA . HIS A 1 92 ? -18.029 -0.750 11.427 1.00 74.88 92 HIS A CA 1
ATOM 775 C C . HIS A 1 92 ? -16.678 -0.693 10.708 1.00 74.88 92 HIS A C 1
ATOM 777 O O . HIS A 1 92 ? -16.525 -1.362 9.689 1.00 74.88 92 HIS A O 1
ATOM 783 N N . VAL A 1 93 ? -15.674 0.048 11.193 1.00 81.31 93 VAL A N 1
ATOM 784 C CA . VAL A 1 93 ? -14.386 0.146 10.471 1.00 81.31 93 VAL A CA 1
ATOM 785 C C . VAL A 1 93 ? -13.577 -1.145 10.583 1.00 81.31 93 VAL A C 1
ATOM 787 O O . VAL A 1 93 ? -13.092 -1.654 9.573 1.00 81.31 93 VAL A O 1
ATOM 790 N N . ALA A 1 94 ? -13.458 -1.707 11.788 1.00 79.94 94 ALA A N 1
ATOM 791 C CA . ALA A 1 94 ? -12.759 -2.976 11.994 1.00 79.94 94 ALA A CA 1
ATOM 792 C C . ALA A 1 94 ? -13.475 -4.139 11.282 1.00 79.94 94 ALA A C 1
ATOM 794 O O . ALA A 1 94 ? -12.831 -4.964 10.638 1.00 79.94 94 ALA A O 1
ATOM 795 N N . GLU A 1 95 ? -14.809 -4.171 11.332 1.00 83.69 95 GLU A N 1
ATOM 796 C CA . GLU A 1 95 ? -15.636 -5.159 10.624 1.00 83.69 95 GLU A CA 1
ATOM 797 C C . GLU A 1 95 ? -15.501 -5.035 9.101 1.00 83.69 95 GLU A C 1
ATOM 799 O O . GLU A 1 95 ? -15.344 -6.035 8.401 1.00 83.69 95 GLU A O 1
ATOM 804 N N . TRP A 1 96 ? -15.499 -3.807 8.576 1.00 85.31 96 TRP A N 1
ATOM 805 C CA . TRP A 1 96 ? -15.285 -3.549 7.155 1.00 85.31 96 TRP A CA 1
ATOM 806 C C . TRP A 1 96 ? -13.897 -3.997 6.696 1.00 85.31 96 TRP A C 1
ATOM 808 O O . TRP A 1 96 ? -13.784 -4.631 5.649 1.00 85.31 96 TRP A O 1
ATOM 818 N N . LEU A 1 97 ? -12.854 -3.732 7.490 1.00 80.81 97 LEU A N 1
ATOM 819 C CA . LEU A 1 97 ? -11.496 -4.200 7.200 1.00 80.81 97 LEU A CA 1
ATOM 820 C C . LEU A 1 97 ? -11.407 -5.731 7.225 1.00 80.81 97 LEU A C 1
ATOM 822 O O . LEU A 1 97 ? -10.798 -6.301 6.325 1.00 80.81 97 LEU A O 1
ATOM 826 N N . ASN A 1 98 ? -12.070 -6.398 8.174 1.00 81.69 98 ASN A N 1
ATOM 827 C CA . ASN A 1 98 ? -12.128 -7.864 8.240 1.00 81.69 98 ASN A CA 1
ATOM 828 C C . ASN A 1 98 ? -12.883 -8.493 7.053 1.00 81.69 98 ASN A C 1
ATOM 830 O O . ASN A 1 98 ? -12.584 -9.621 6.664 1.00 81.69 98 ASN A O 1
ATOM 834 N N . ASN A 1 99 ? -13.840 -7.774 6.455 1.00 82.50 99 ASN A N 1
ATOM 835 C CA . ASN A 1 99 ? -14.536 -8.208 5.236 1.00 82.50 99 ASN A CA 1
ATOM 836 C C . ASN A 1 99 ? -13.668 -8.086 3.971 1.00 82.50 99 ASN A C 1
ATOM 838 O O . ASN A 1 99 ? -13.984 -8.679 2.933 1.00 82.50 99 ASN A O 1
ATOM 842 N N . ILE A 1 100 ? -12.563 -7.342 4.030 1.00 76.81 100 ILE A N 1
ATOM 843 C CA . ILE A 1 100 ? -11.542 -7.360 2.987 1.00 76.81 100 ILE A CA 1
ATOM 844 C C . ILE A 1 100 ? -10.620 -8.543 3.283 1.00 76.81 100 ILE A C 1
ATOM 846 O O . ILE A 1 100 ? -10.098 -8.690 4.381 1.00 76.81 100 ILE A O 1
ATOM 850 N N . SER A 1 101 ? -10.404 -9.408 2.292 1.00 65.25 101 SER A N 1
ATOM 851 C CA . SER A 1 101 ? -9.529 -10.576 2.470 1.00 65.25 101 SER A CA 1
ATOM 852 C C . SER A 1 101 ? -8.142 -10.154 2.975 1.00 65.25 101 SER A C 1
ATOM 854 O O . SER A 1 101 ? -7.583 -9.194 2.449 1.00 65.25 101 SER A O 1
ATOM 856 N N . HIS A 1 102 ? -7.599 -10.841 3.985 1.00 58.22 102 HIS A N 1
ATOM 857 C CA . HIS A 1 102 ? -6.364 -10.455 4.691 1.00 58.22 102 HIS A CA 1
ATOM 858 C C . HIS A 1 102 ? -5.130 -10.304 3.786 1.00 58.22 102 HIS A C 1
ATOM 860 O O . HIS A 1 102 ? -4.404 -9.307 3.861 1.00 58.22 102 HIS A O 1
ATOM 866 N N . ASP A 1 103 ? -4.988 -11.220 2.832 1.00 57.97 103 ASP A N 1
ATOM 867 C CA . ASP A 1 103 ? -4.013 -11.189 1.736 1.00 57.97 103 ASP A CA 1
ATOM 868 C C . ASP A 1 103 ? -4.190 -9.981 0.803 1.00 57.97 103 ASP A C 1
ATOM 870 O O . ASP A 1 103 ? -3.262 -9.582 0.101 1.00 57.97 103 ASP A O 1
ATOM 874 N N . ARG A 1 104 ? -5.384 -9.384 0.788 1.00 54.41 104 ARG A N 1
ATOM 875 C CA . ARG A 1 104 ? -5.726 -8.222 -0.022 1.00 54.41 104 ARG A CA 1
ATOM 876 C C . ARG A 1 104 ? -5.538 -6.909 0.708 1.00 54.41 104 ARG A C 1
ATOM 878 O O . ARG A 1 104 ? -5.715 -5.929 0.006 1.00 54.41 104 ARG A O 1
ATOM 885 N N . TRP A 1 105 ? -5.199 -6.826 2.005 1.00 64.31 105 TRP A N 1
ATOM 886 C CA . TRP A 1 105 ? -5.177 -5.522 2.700 1.00 64.31 105 TRP A CA 1
ATOM 887 C C . TRP A 1 105 ? -3.930 -5.091 3.461 1.00 64.31 105 TRP A C 1
ATOM 889 O O . TRP A 1 105 ? -3.771 -3.896 3.715 1.00 64.31 105 TRP A O 1
ATOM 899 N N . THR A 1 106 ? -2.981 -5.990 3.705 1.00 65.19 106 THR A N 1
ATOM 900 C CA . THR A 1 106 ? -1.723 -5.637 4.386 1.00 65.19 106 THR A CA 1
ATOM 901 C C . THR A 1 106 ? -0.524 -6.026 3.541 1.00 65.19 106 THR A C 1
ATOM 903 O O . THR A 1 106 ? -0.503 -7.123 2.997 1.00 65.19 106 THR A O 1
ATOM 906 N N . LEU A 1 107 ? 0.494 -5.171 3.406 1.00 67.69 107 LEU A N 1
ATOM 907 C CA . LEU A 1 107 ? 1.771 -5.594 2.797 1.00 67.69 107 LEU A CA 1
ATOM 908 C C . LEU A 1 107 ? 2.494 -6.665 3.629 1.00 67.69 107 LEU A C 1
ATOM 910 O O . LEU A 1 107 ? 3.344 -7.381 3.106 1.00 67.69 107 LEU A O 1
ATOM 914 N N . LEU A 1 108 ? 2.141 -6.768 4.908 1.00 66.06 108 LEU A N 1
ATOM 915 C CA . LEU A 1 108 ? 2.719 -7.680 5.881 1.00 66.06 108 LEU A CA 1
ATOM 916 C C . LEU A 1 108 ? 2.508 -9.162 5.524 1.00 66.06 108 LEU A C 1
ATOM 918 O O . LEU A 1 108 ? 3.445 -9.949 5.623 1.00 66.06 108 LEU A O 1
ATOM 922 N N . ASP A 1 109 ? 1.304 -9.519 5.071 1.00 61.22 109 ASP A N 1
ATOM 923 C CA . ASP A 1 109 ? 0.907 -10.908 4.784 1.00 61.22 109 ASP A CA 1
ATOM 924 C C . ASP A 1 109 ? 1.103 -11.304 3.305 1.00 61.22 109 ASP A C 1
ATOM 926 O O . ASP A 1 109 ? 0.809 -12.418 2.883 1.00 61.22 109 ASP A O 1
ATOM 930 N N . ASP A 1 110 ? 1.618 -10.395 2.466 1.00 62.94 110 ASP A N 1
ATOM 931 C CA . ASP A 1 110 ? 1.675 -10.621 1.017 1.00 62.94 110 ASP A CA 1
ATOM 932 C C . ASP A 1 110 ? 2.636 -11.744 0.596 1.00 62.94 110 ASP A C 1
ATOM 934 O O . ASP A 1 110 ? 2.552 -12.230 -0.528 1.00 62.94 110 ASP A O 1
ATOM 938 N N . GLN A 1 111 ? 3.597 -12.136 1.441 1.00 58.53 111 GLN A N 1
ATOM 939 C CA . GLN A 1 111 ? 4.656 -13.112 1.117 1.00 58.53 111 GLN A CA 1
ATOM 940 C C . GLN A 1 111 ? 5.306 -12.917 -0.276 1.00 58.53 111 GLN A C 1
ATOM 942 O O . GLN A 1 111 ? 5.840 -13.863 -0.847 1.00 58.53 111 GLN A O 1
ATOM 947 N N . ARG A 1 112 ? 5.278 -11.695 -0.836 1.00 57.88 112 ARG A N 1
ATOM 948 C CA . ARG A 1 112 ? 5.668 -11.357 -2.222 1.00 57.88 112 ARG A CA 1
ATOM 949 C C . ARG A 1 112 ? 4.785 -11.937 -3.347 1.00 57.88 112 ARG A C 1
ATOM 951 O O . ARG A 1 112 ? 5.163 -11.823 -4.507 1.00 57.88 112 ARG A O 1
ATOM 958 N N . ARG A 1 113 ? 3.593 -12.479 -3.091 1.00 60.81 113 ARG A N 1
ATOM 959 C CA . ARG A 1 113 ? 2.697 -12.977 -4.158 1.00 60.81 113 ARG A CA 1
ATOM 960 C C . ARG A 1 113 ? 2.152 -11.865 -5.051 1.00 60.81 113 ARG A C 1
ATOM 962 O O . ARG A 1 113 ? 2.164 -12.011 -6.275 1.00 60.81 113 ARG A O 1
ATOM 969 N N . ARG A 1 114 ? 1.715 -10.723 -4.501 1.00 60.22 114 ARG A N 1
ATOM 970 C CA . ARG A 1 114 ? 1.258 -9.602 -5.351 1.00 60.22 114 ARG A CA 1
ATOM 971 C C . ARG A 1 114 ? 2.399 -9.018 -6.186 1.00 60.22 114 ARG A C 1
ATOM 973 O O . ARG A 1 114 ? 2.156 -8.547 -7.298 1.00 60.22 114 ARG A O 1
ATOM 980 N N . TRP A 1 115 ? 3.639 -9.118 -5.702 1.00 58.62 115 TRP A N 1
ATOM 981 C CA . TRP A 1 115 ? 4.840 -8.808 -6.482 1.00 58.62 115 TRP A CA 1
ATOM 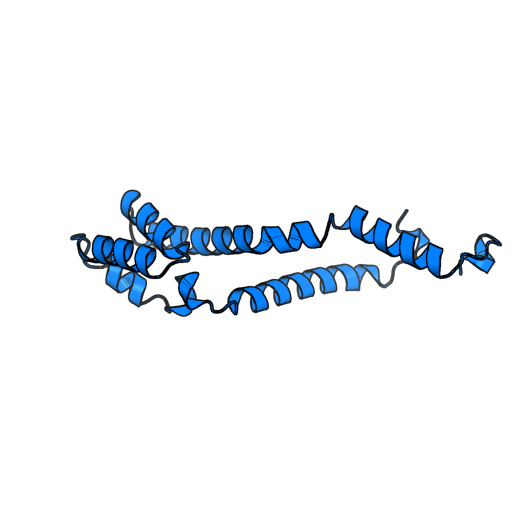982 C C . TRP A 1 115 ? 4.931 -9.629 -7.770 1.00 58.62 115 TRP A C 1
ATOM 984 O O . TRP A 1 115 ? 5.141 -9.096 -8.862 1.00 58.62 115 TRP A O 1
ATOM 994 N N . GLU A 1 116 ? 4.753 -10.941 -7.650 1.00 57.19 116 GLU A N 1
ATOM 995 C CA . GLU A 1 116 ? 4.833 -11.882 -8.766 1.00 57.19 116 GLU A CA 1
ATOM 996 C C . GLU A 1 116 ? 3.704 -11.643 -9.776 1.00 57.19 116 GLU A C 1
ATOM 998 O O . GLU A 1 116 ? 3.942 -11.608 -10.983 1.00 57.19 116 GLU A O 1
ATOM 1003 N N . HIS A 1 117 ? 2.486 -11.368 -9.302 1.00 57.56 117 HIS A N 1
ATOM 1004 C CA . HIS A 1 117 ? 1.362 -11.034 -10.179 1.00 57.56 117 HIS A CA 1
ATOM 1005 C C . HIS A 1 117 ? 1.567 -9.723 -10.950 1.00 57.56 117 HIS A C 1
ATOM 1007 O O . HIS A 1 117 ? 1.290 -9.672 -12.150 1.00 57.56 117 HIS A O 1
ATOM 1013 N N . MET A 1 118 ? 2.087 -8.669 -10.312 1.00 60.28 118 MET A N 1
ATOM 1014 C CA . MET A 1 118 ? 2.333 -7.410 -11.021 1.00 60.28 118 MET A CA 1
ATOM 1015 C C . MET A 1 118 ? 3.515 -7.505 -11.982 1.00 60.28 118 MET A C 1
ATOM 1017 O O . MET A 1 118 ? 3.434 -6.984 -13.093 1.00 60.28 118 MET A O 1
ATOM 1021 N N . THR A 1 119 ? 4.602 -8.175 -11.593 1.00 55.91 119 THR A N 1
ATOM 1022 C CA . THR A 1 119 ? 5.731 -8.397 -12.508 1.00 55.91 119 THR A CA 1
ATOM 1023 C C . THR A 1 119 ? 5.286 -9.191 -13.729 1.00 55.91 119 THR A C 1
ATOM 1025 O O . THR A 1 119 ? 5.685 -8.846 -14.838 1.00 55.91 119 THR A O 1
ATOM 1028 N N . LYS A 1 120 ? 4.385 -10.166 -13.561 1.00 62.47 120 LYS A N 1
ATOM 1029 C CA . LYS A 1 120 ? 3.765 -10.886 -14.675 1.00 62.47 120 LYS A CA 1
ATOM 1030 C C . LYS A 1 120 ? 2.926 -9.967 -15.569 1.00 62.47 120 LYS A C 1
ATOM 1032 O O . LYS A 1 120 ? 3.189 -9.927 -16.766 1.00 62.47 120 LYS A O 1
ATOM 1037 N N . ASN A 1 121 ? 2.022 -9.159 -15.009 1.00 58.59 121 ASN A N 1
ATOM 1038 C CA . ASN A 1 121 ? 1.224 -8.203 -15.794 1.00 58.59 121 ASN A CA 1
ATOM 1039 C C . ASN A 1 121 ? 2.095 -7.167 -16.527 1.00 58.59 121 ASN A C 1
ATOM 1041 O O . ASN A 1 121 ? 1.852 -6.870 -17.694 1.00 58.59 121 ASN A O 1
ATOM 1045 N N . MET A 1 122 ? 3.142 -6.639 -15.888 1.00 60.47 122 MET A N 1
ATOM 1046 C CA . MET A 1 122 ? 4.073 -5.709 -16.534 1.00 60.47 122 MET A CA 1
ATOM 1047 C C . MET A 1 122 ? 4.870 -6.399 -17.642 1.00 60.47 122 MET A C 1
ATOM 1049 O O . MET A 1 122 ? 4.951 -5.869 -18.747 1.00 60.47 122 MET A O 1
ATOM 1053 N N . VAL A 1 123 ? 5.406 -7.600 -17.402 1.00 63.41 123 VAL A N 1
ATOM 1054 C CA . VAL A 1 123 ? 6.089 -8.398 -18.435 1.00 63.41 123 VAL A CA 1
ATOM 1055 C C . VAL A 1 123 ? 5.147 -8.713 -19.599 1.00 63.41 123 VAL A C 1
ATOM 1057 O O . VAL A 1 123 ? 5.575 -8.694 -20.751 1.00 63.41 123 VAL A O 1
ATOM 1060 N N . GLU A 1 124 ? 3.865 -8.960 -19.339 1.00 67.62 124 GLU A N 1
ATOM 1061 C CA . GLU A 1 124 ? 2.844 -9.171 -20.365 1.00 67.62 124 GLU A CA 1
ATOM 1062 C C . GLU A 1 124 ? 2.560 -7.899 -21.180 1.00 67.62 124 GLU A C 1
ATOM 1064 O O . GLU A 1 124 ? 2.548 -7.976 -22.410 1.00 67.62 124 GLU A O 1
ATOM 1069 N N . ILE A 1 125 ? 2.441 -6.725 -20.544 1.00 60.16 125 ILE A N 1
ATOM 1070 C CA . ILE A 1 125 ? 2.306 -5.425 -21.229 1.00 60.16 125 ILE A CA 1
ATOM 1071 C C . ILE A 1 125 ? 3.544 -5.144 -22.088 1.00 60.16 125 ILE A C 1
ATOM 1073 O O . ILE A 1 125 ? 3.414 -4.861 -23.279 1.00 60.16 125 ILE A O 1
ATOM 1077 N N . PHE A 1 126 ? 4.748 -5.308 -21.538 1.00 59.16 126 PHE A N 1
ATOM 1078 C CA . PHE A 1 126 ? 5.999 -5.158 -22.286 1.00 59.16 126 PHE A CA 1
ATOM 1079 C C . PHE A 1 126 ? 6.076 -6.125 -23.469 1.00 59.16 126 PHE A C 1
ATOM 1081 O O . PHE A 1 126 ? 6.413 -5.727 -24.584 1.00 59.16 126 PHE A O 1
ATOM 1088 N N . ASN A 1 127 ? 5.710 -7.391 -23.264 1.00 65.75 127 ASN A N 1
ATOM 1089 C CA . ASN A 1 127 ? 5.652 -8.374 -24.339 1.00 65.75 127 ASN A CA 1
ATOM 1090 C C . ASN A 1 127 ? 4.597 -8.018 -25.391 1.00 65.75 127 ASN A C 1
ATOM 1092 O O . ASN A 1 127 ? 4.817 -8.301 -26.566 1.00 65.75 127 ASN A O 1
ATOM 1096 N N . SER A 1 128 ? 3.478 -7.400 -25.010 1.00 65.62 128 SER A N 1
ATOM 1097 C CA . SER A 1 128 ? 2.454 -6.940 -25.955 1.00 65.62 128 SER A CA 1
ATOM 1098 C C . SER A 1 128 ? 2.972 -5.810 -26.855 1.00 65.62 128 SER A C 1
ATOM 1100 O O . SER A 1 128 ? 2.824 -5.887 -28.073 1.00 65.62 128 SER A O 1
ATOM 1102 N N . VAL A 1 129 ? 3.697 -4.839 -26.288 1.00 65.19 129 VAL A N 1
ATOM 1103 C CA . VAL A 1 129 ? 4.334 -3.740 -27.032 1.00 65.19 129 VAL A CA 1
ATOM 1104 C C . VAL A 1 129 ? 5.432 -4.280 -27.953 1.00 65.19 129 VAL A C 1
ATOM 1106 O O . VAL A 1 129 ? 5.478 -3.968 -29.143 1.00 65.19 129 VAL A O 1
ATOM 1109 N N . LEU A 1 130 ? 6.282 -5.174 -27.438 1.00 63.91 130 LEU A N 1
ATOM 1110 C CA . LEU A 1 130 ? 7.357 -5.796 -28.214 1.00 63.91 130 LEU A CA 1
ATOM 1111 C C . LEU A 1 130 ? 6.836 -6.720 -29.317 1.00 63.91 130 LEU A C 1
ATOM 1113 O O . LEU A 1 130 ? 7.485 -6.847 -30.354 1.00 63.91 130 LEU A O 1
ATOM 1117 N N . LYS A 1 131 ? 5.673 -7.358 -29.136 1.00 70.81 131 LYS A N 1
ATOM 1118 C CA . LYS A 1 131 ? 5.015 -8.124 -30.205 1.00 70.81 131 LYS A CA 1
ATOM 1119 C C . LYS A 1 131 ? 4.694 -7.234 -31.409 1.00 70.81 131 LYS A C 1
ATOM 1121 O O . LYS A 1 131 ? 4.920 -7.687 -32.526 1.00 70.81 131 LYS A O 1
ATOM 1126 N N . GLY A 1 132 ? 4.257 -5.990 -31.195 1.00 62.16 132 GLY A N 1
ATOM 1127 C CA . GLY A 1 132 ? 4.041 -5.016 -32.273 1.00 62.16 132 GLY A CA 1
ATOM 1128 C C . GLY A 1 132 ? 5.334 -4.614 -32.992 1.00 62.16 132 GLY A C 1
ATOM 1129 O O . GLY A 1 132 ? 5.350 -4.473 -34.210 1.00 62.16 132 GLY A O 1
ATOM 1130 N N . ALA A 1 133 ? 6.447 -4.523 -32.261 1.00 60.19 133 ALA A N 1
ATOM 1131 C CA . ALA A 1 133 ? 7.746 -4.139 -32.818 1.00 60.19 133 ALA A CA 1
ATOM 1132 C C . ALA A 1 133 ? 8.478 -5.267 -33.580 1.00 60.19 133 ALA A C 1
ATOM 1134 O O . A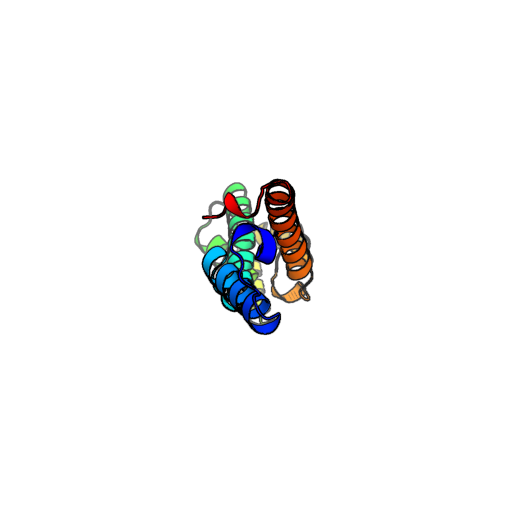LA A 1 133 ? 9.386 -4.989 -34.360 1.00 60.19 133 ALA A O 1
ATOM 1135 N N . ARG A 1 134 ? 8.101 -6.543 -33.395 1.00 64.38 134 ARG A N 1
ATOM 1136 C CA . ARG A 1 134 ? 8.792 -7.705 -34.005 1.00 64.38 134 ARG A CA 1
ATOM 1137 C C . ARG A 1 134 ? 8.752 -7.748 -35.535 1.00 64.38 134 ARG A C 1
ATOM 1139 O O . ARG A 1 134 ? 9.580 -8.439 -36.120 1.00 64.38 134 ARG A O 1
ATOM 1146 N N . GLY A 1 135 ? 7.800 -7.060 -36.166 1.00 62.03 135 GLY A N 1
ATOM 1147 C CA . GLY A 1 135 ? 7.667 -7.003 -37.625 1.00 62.03 135 GLY A CA 1
ATOM 1148 C C . GLY A 1 135 ? 8.430 -5.855 -38.289 1.00 62.03 135 GLY A C 1
ATOM 1149 O O . GLY A 1 135 ? 8.481 -5.801 -39.515 1.00 62.03 135 GLY A O 1
ATOM 1150 N N . LEU A 1 136 ? 9.004 -4.931 -37.511 1.00 64.12 136 LEU A N 1
ATOM 1151 C CA . LEU A 1 136 ? 9.637 -3.739 -38.063 1.00 64.12 136 LEU A CA 1
ATOM 1152 C C . LEU A 1 136 ? 11.091 -4.025 -38.471 1.00 64.12 136 LEU A C 1
ATOM 1154 O O . LEU A 1 136 ? 11.839 -4.646 -37.707 1.00 64.12 136 LEU A O 1
ATOM 1158 N N . PRO A 1 137 ? 11.526 -3.579 -39.664 1.00 57.31 137 PRO A N 1
ATOM 1159 C CA . PRO A 1 137 ? 12.929 -3.653 -40.040 1.00 57.31 137 PRO A CA 1
ATOM 1160 C C . PRO A 1 137 ? 13.760 -2.810 -39.066 1.00 57.31 137 PRO A C 1
ATOM 1162 O O . PRO A 1 137 ? 13.352 -1.723 -38.669 1.00 57.31 137 PRO A O 1
ATOM 1165 N N . ILE A 1 138 ? 14.951 -3.298 -38.703 1.00 55.47 138 ILE A N 1
ATOM 1166 C CA . ILE A 1 138 ? 15.860 -2.651 -37.732 1.00 55.47 138 ILE A CA 1
ATOM 1167 C C . ILE A 1 138 ? 16.171 -1.187 -38.115 1.00 55.47 138 ILE A C 1
ATOM 1169 O O . ILE A 1 138 ? 16.469 -0.372 -37.252 1.00 55.47 138 ILE A O 1
ATOM 1173 N N . THR A 1 139 ? 16.040 -0.831 -39.397 1.00 51.16 139 THR A N 1
ATOM 1174 C CA . THR A 1 139 ? 16.199 0.533 -39.923 1.00 51.16 139 THR A CA 1
ATOM 1175 C C . THR A 1 139 ? 15.093 1.517 -39.523 1.00 51.16 139 THR A C 1
ATOM 1177 O O . THR A 1 139 ? 15.274 2.705 -39.738 1.00 51.16 139 THR A O 1
ATOM 1180 N N . ALA A 1 140 ? 13.963 1.061 -38.973 1.00 51.06 140 ALA A N 1
ATOM 1181 C CA . ALA A 1 140 ? 12.865 1.919 -38.507 1.00 51.06 140 ALA A CA 1
ATOM 1182 C C . ALA A 1 140 ? 13.023 2.386 -37.044 1.00 51.06 140 ALA A C 1
ATOM 1184 O O . ALA A 1 140 ? 12.157 3.088 -36.533 1.00 51.06 140 ALA A O 1
ATOM 1185 N N . LEU A 1 141 ? 14.092 1.956 -36.363 1.00 51.84 141 LEU A N 1
ATOM 1186 C CA . LEU A 1 141 ? 14.402 2.286 -34.964 1.00 51.84 141 LEU A CA 1
ATOM 1187 C C . LEU A 1 141 ? 15.486 3.376 -34.827 1.00 51.84 141 LEU A C 1
ATOM 1189 O O . LEU A 1 141 ? 16.083 3.490 -33.759 1.00 51.84 141 LEU A O 1
ATOM 1193 N N . VAL A 1 142 ? 15.768 4.125 -35.900 1.00 45.62 142 VAL A N 1
ATOM 1194 C CA . VAL A 1 142 ? 16.704 5.265 -35.904 1.00 45.62 142 VAL A CA 1
ATOM 1195 C C . VAL A 1 142 ? 15.928 6.568 -35.826 1.00 45.62 142 VAL A C 1
ATOM 1197 O O . VAL A 1 142 ? 14.938 6.683 -36.583 1.00 45.62 142 VAL A O 1
#

Organism: Cephalotus follicularis (NCBI:txid3775)

Mean predicted aligned error: 13.44 Å